Protein AF-A0A376L970-F1 (afdb_monomer)

Nearest PDB structures (foldseek):
  7z7s-assembly1_G  TM=7.670E-01  e=2.283E-12  Escherichia coli str. K-12 substr. MC4100
  7p61-assembly1_G  TM=7.672E-01  e=7.240E-12  Escherichia coli BL21(DE3)
  2jiq-assembly1_A  TM=6.306E-01  e=3.205E+00  Desulfovibrio desulfuricans
  7bkb-assembly1_D  TM=4.342E-01  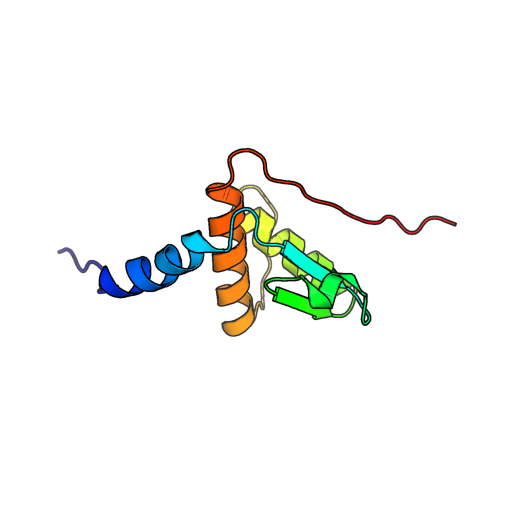e=2.282E+00  Methanospirillum hungatei JF-1
  5tsh-assembly1_B  TM=2.791E-01  e=3.430E+00  Geobacter metallireducens GS-15

Sequence (102 aa):
MAAAQKVADWQIAAILNIGQRAKHPLFVTNVDDTRLDDIAAWTYRAPVEDQARLGFAIAHALDNSAPAVDGIEPELQSKIDVIVQALAGAKKPLIISRDERW

Structure (mmCIF, N/CA/C/O backbone):
data_AF-A0A376L970-F1
#
_entry.id   AF-A0A376L970-F1
#
loop_
_atom_site.group_PDB
_atom_site.id
_atom_site.type_symbol
_atom_site.label_atom_id
_atom_site.label_alt_id
_atom_site.label_comp_id
_atom_site.label_asym_id
_atom_site.label_entity_id
_atom_site.label_seq_id
_atom_site.pdbx_PDB_ins_code
_atom_site.Cartn_x
_atom_site.Cartn_y
_atom_site.Cartn_z
_atom_site.occupancy
_atom_site.B_iso_or_equiv
_atom_site.auth_seq_id
_atom_site.auth_comp_id
_atom_site.auth_asym_id
_atom_site.auth_atom_id
_atom_site.pdbx_PDB_model_num
ATOM 1 N N . MET A 1 1 ? -28.388 20.374 -7.923 1.00 34.94 1 MET A N 1
ATOM 2 C CA . MET A 1 1 ? -28.556 19.102 -8.654 1.00 34.94 1 MET A CA 1
ATOM 3 C C . MET A 1 1 ? -27.499 18.149 -8.135 1.00 34.94 1 MET A C 1
ATOM 5 O O . MET A 1 1 ? -26.323 18.438 -8.292 1.00 34.94 1 MET A O 1
ATOM 9 N N . ALA A 1 2 ? -27.921 17.126 -7.395 1.00 36.53 2 ALA A N 1
ATOM 10 C CA . ALA A 1 2 ? -27.050 16.168 -6.723 1.00 36.53 2 ALA A CA 1
ATOM 11 C C . ALA A 1 2 ? -27.049 14.854 -7.512 1.00 36.53 2 ALA A C 1
ATOM 13 O O . ALA A 1 2 ? -28.115 14.307 -7.782 1.00 36.53 2 ALA A O 1
ATOM 14 N N . ALA A 1 3 ? -25.868 14.357 -7.866 1.00 40.19 3 ALA A N 1
ATOM 15 C CA . ALA A 1 3 ? -25.677 13.014 -8.400 1.00 40.19 3 ALA A CA 1
ATOM 16 C C . ALA A 1 3 ? -24.629 12.315 -7.525 1.00 40.19 3 ALA A C 1
ATOM 18 O O . ALA A 1 3 ? -23.438 12.353 -7.811 1.00 40.19 3 ALA A O 1
ATOM 19 N N . ALA A 1 4 ? -25.087 11.750 -6.405 1.00 44.94 4 ALA A N 1
ATOM 20 C CA . ALA A 1 4 ? -24.264 10.940 -5.518 1.00 44.94 4 ALA A CA 1
ATOM 21 C C . ALA A 1 4 ? -24.094 9.540 -6.123 1.00 44.94 4 ALA A C 1
ATOM 23 O O . ALA A 1 4 ? -25.070 8.864 -6.463 1.00 44.94 4 ALA A O 1
ATOM 24 N N . GLN A 1 5 ? -22.831 9.161 -6.298 1.00 45.09 5 GLN A N 1
ATOM 25 C CA . GLN A 1 5 ? -22.362 7.897 -6.847 1.00 45.09 5 GLN A CA 1
ATOM 26 C C . GLN A 1 5 ? -22.958 6.687 -6.125 1.00 45.09 5 GLN A C 1
ATOM 28 O O . GLN A 1 5 ? -22.885 6.546 -4.908 1.00 45.09 5 GLN A O 1
ATOM 33 N N . LYS A 1 6 ? -23.506 5.782 -6.936 1.00 45.31 6 LYS A N 1
ATOM 34 C CA . LYS A 1 6 ? -23.997 4.459 -6.560 1.00 45.31 6 LYS A CA 1
ATOM 35 C C . LYS A 1 6 ? -22.833 3.503 -6.274 1.00 45.31 6 LYS A C 1
ATOM 37 O O . LYS A 1 6 ? -22.515 2.669 -7.117 1.00 45.31 6 L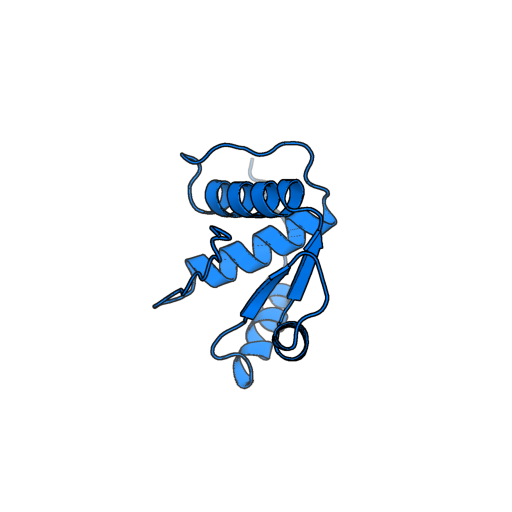YS A O 1
ATOM 42 N N . VAL A 1 7 ? -22.235 3.579 -5.092 1.00 45.09 7 VAL A N 1
ATOM 43 C CA . VAL A 1 7 ? -21.569 2.406 -4.509 1.00 45.09 7 VAL A CA 1
ATOM 44 C C . VAL A 1 7 ? -22.516 1.872 -3.451 1.00 45.09 7 VAL A C 1
ATOM 46 O O . VAL A 1 7 ? -22.865 2.570 -2.507 1.00 45.09 7 VAL A O 1
ATOM 49 N N . ALA A 1 8 ? -23.041 0.676 -3.688 1.00 40.97 8 ALA A N 1
ATOM 50 C CA . ALA A 1 8 ? -24.060 0.098 -2.835 1.00 40.97 8 ALA A CA 1
ATOM 51 C C . ALA A 1 8 ? -23.416 -0.471 -1.561 1.00 40.97 8 ALA A C 1
ATOM 53 O O . ALA A 1 8 ? -22.459 -1.243 -1.637 1.00 40.97 8 ALA A O 1
ATOM 54 N N . ASP A 1 9 ? -23.984 -0.130 -0.402 1.00 47.38 9 ASP A N 1
ATOM 55 C CA . ASP A 1 9 ? -23.478 -0.450 0.945 1.00 47.38 9 ASP A CA 1
ATOM 56 C C . ASP A 1 9 ? -23.181 -1.945 1.189 1.00 47.38 9 ASP A C 1
ATOM 58 O O . ASP A 1 9 ? -22.424 -2.311 2.090 1.00 47.38 9 ASP A O 1
ATOM 62 N N . TRP A 1 10 ? -23.724 -2.840 0.360 1.00 44.88 10 TRP A N 1
ATOM 63 C CA . TRP A 1 10 ? -23.513 -4.282 0.472 1.00 44.88 10 TRP A CA 1
ATOM 64 C C . TRP A 1 10 ? -22.101 -4.744 0.069 1.00 44.88 10 TRP A C 1
ATOM 66 O O . TRP A 1 10 ? -21.662 -5.793 0.542 1.00 44.88 10 TRP A O 1
ATOM 76 N N . GLN A 1 11 ? -21.351 -3.974 -0.732 1.00 47.75 11 GLN A N 1
ATOM 77 C CA . GLN A 1 11 ? -19.945 -4.301 -1.027 1.00 47.75 11 GLN A CA 1
ATOM 78 C C . GLN A 1 11 ? -19.016 -4.016 0.166 1.00 47.75 11 GLN A C 1
ATOM 80 O O . GLN A 1 11 ? -17.984 -4.670 0.313 1.00 47.75 11 GLN A O 1
ATOM 85 N N . ILE A 1 12 ? -19.409 -3.115 1.072 1.00 49.41 12 ILE A N 1
ATOM 86 C CA . ILE A 1 12 ? -18.632 -2.762 2.272 1.00 49.41 12 ILE A CA 1
ATOM 87 C C . ILE A 1 12 ? -18.743 -3.874 3.333 1.00 49.41 12 ILE A C 1
ATOM 89 O O . ILE A 1 12 ? -17.762 -4.229 3.988 1.00 49.41 12 ILE A O 1
ATOM 93 N N . ALA A 1 13 ? -19.914 -4.507 3.454 1.00 44.47 13 ALA A N 1
ATOM 94 C CA . ALA A 1 13 ? -20.147 -5.596 4.405 1.00 44.47 13 ALA A CA 1
ATOM 95 C C . ALA A 1 13 ? -19.359 -6.884 4.076 1.00 44.47 13 ALA A C 1
ATOM 97 O O . ALA A 1 13 ? -18.968 -7.620 4.984 1.00 44.47 13 ALA A O 1
ATOM 98 N N . ALA A 1 14 ? -19.069 -7.148 2.795 1.00 41.72 14 ALA A N 1
ATOM 99 C CA . ALA A 1 14 ? -18.236 -8.283 2.385 1.00 41.72 14 ALA A CA 1
ATOM 100 C C . ALA A 1 14 ? -16.753 -8.089 2.757 1.00 41.72 14 ALA A C 1
ATOM 102 O O . ALA A 1 14 ? -16.085 -9.052 3.131 1.00 41.72 14 ALA A O 1
ATOM 103 N N . ILE A 1 15 ? -16.266 -6.843 2.738 1.00 48.56 15 ILE A N 1
ATOM 104 C CA . ILE A 1 15 ? -14.905 -6.481 3.163 1.00 48.56 15 ILE A CA 1
ATOM 105 C C . ILE A 1 15 ? -14.768 -6.605 4.691 1.00 48.56 15 ILE A C 1
ATOM 107 O O . ILE A 1 15 ? -13.770 -7.123 5.189 1.00 48.56 15 ILE A O 1
ATOM 111 N N . LEU A 1 16 ? -15.804 -6.222 5.446 1.00 43.50 16 LEU A N 1
ATOM 112 C CA . LEU A 1 16 ? -15.827 -6.325 6.912 1.00 43.50 16 LEU A CA 1
ATOM 113 C C . LEU A 1 16 ? -15.929 -7.771 7.435 1.00 43.50 16 LEU A C 1
ATOM 115 O O . LEU A 1 16 ? -15.421 -8.060 8.519 1.00 43.50 16 LEU A O 1
ATOM 119 N N . ASN A 1 17 ? -16.512 -8.704 6.674 1.00 39.38 17 ASN A N 1
ATOM 120 C CA . ASN A 1 17 ? -16.628 -10.117 7.075 1.00 39.38 17 ASN A CA 1
ATOM 121 C C . ASN A 1 17 ? -15.280 -10.868 7.152 1.00 39.38 17 ASN A C 1
ATOM 123 O O . ASN A 1 17 ? -15.198 -11.934 7.762 1.00 39.38 17 ASN A O 1
ATOM 127 N N . ILE A 1 18 ? -14.193 -10.287 6.632 1.00 47.22 18 ILE A N 1
ATOM 128 C CA . ILE A 1 18 ? -12.811 -10.761 6.841 1.00 47.22 18 ILE A CA 1
ATOM 129 C C . ILE A 1 18 ? -12.307 -10.424 8.268 1.00 47.22 18 ILE A C 1
ATOM 131 O O . ILE A 1 18 ? -11.304 -10.965 8.739 1.00 47.22 18 ILE A O 1
ATOM 135 N N . GLY A 1 19 ? -13.034 -9.598 9.028 1.00 46.66 19 GLY A N 1
ATOM 136 C CA . GLY A 1 19 ? -12.696 -9.192 10.398 1.00 46.66 19 GLY A CA 1
ATOM 137 C C . GLY A 1 19 ? -12.643 -10.326 11.434 1.00 46.66 19 GLY A C 1
ATOM 138 O O . GLY A 1 19 ? -12.158 -10.117 12.542 1.00 46.66 19 GLY A O 1
ATOM 139 N N . GLN A 1 20 ? -13.082 -11.542 11.096 1.00 44.81 20 GLN A N 1
ATOM 140 C CA . GLN A 1 20 ? -13.045 -12.693 12.011 1.00 44.81 20 GLN A CA 1
ATOM 141 C C . GLN A 1 20 ? -11.693 -13.446 12.000 1.00 44.81 20 GLN A C 1
ATOM 143 O O . GLN A 1 20 ? -11.416 -14.207 12.926 1.00 44.81 20 GLN A O 1
ATOM 148 N N . ARG A 1 21 ? -10.806 -13.206 11.014 1.00 46.31 21 ARG A N 1
ATOM 149 C CA . ARG A 1 21 ? -9.412 -13.722 10.995 1.00 46.31 21 ARG A CA 1
ATOM 150 C C . ARG A 1 21 ? -8.333 -12.634 10.850 1.00 46.31 21 ARG A C 1
ATOM 152 O O . ARG A 1 21 ? -7.169 -12.909 11.126 1.00 46.31 21 ARG A O 1
ATOM 159 N N . ALA A 1 22 ? -8.701 -11.401 10.496 1.00 50.78 22 ALA A N 1
ATOM 160 C CA . ALA A 1 22 ? -7.785 -10.291 10.228 1.00 50.78 22 ALA A CA 1
ATOM 161 C C . ALA A 1 22 ? -7.666 -9.305 11.402 1.00 50.78 22 ALA A C 1
ATOM 163 O O . ALA A 1 22 ? -8.220 -8.210 11.358 1.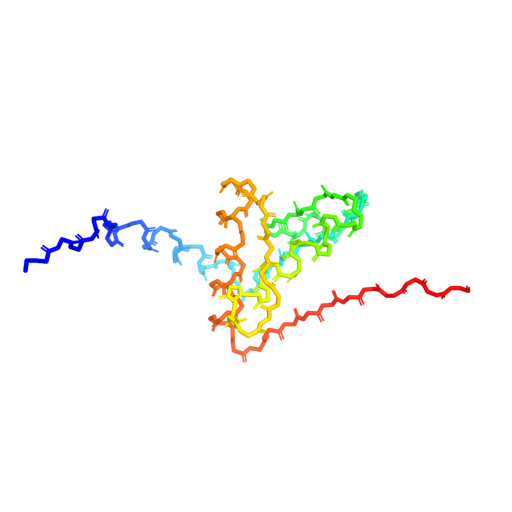00 50.78 22 ALA A O 1
ATOM 164 N N . LYS A 1 23 ? -6.934 -9.649 12.469 1.00 60.28 23 LYS A N 1
ATOM 165 C CA . LYS A 1 23 ? -6.648 -8.637 13.507 1.00 60.28 23 LYS A CA 1
ATOM 166 C C . LYS A 1 23 ? -5.650 -7.578 13.020 1.00 60.28 23 LYS A C 1
ATOM 168 O O . LYS A 1 23 ? -5.768 -6.428 13.429 1.00 60.28 23 LYS A O 1
ATOM 173 N N . HIS A 1 24 ? -4.714 -7.949 12.139 1.00 76.50 24 HIS A N 1
ATOM 174 C CA . HIS A 1 24 ? -3.635 -7.079 11.654 1.00 76.50 24 HIS A CA 1
ATOM 175 C C . HIS A 1 24 ? -3.207 -7.498 10.228 1.00 76.50 24 HIS A C 1
ATOM 177 O O . HIS A 1 24 ? -2.425 -8.441 10.107 1.00 76.50 24 HIS A O 1
ATOM 183 N N . PRO A 1 25 ? -3.737 -6.890 9.147 1.00 88.81 25 PRO A N 1
ATOM 184 C CA . PRO A 1 25 ? -3.284 -7.200 7.790 1.00 88.81 25 PRO A CA 1
ATOM 185 C C . PRO A 1 25 ? -1.819 -6.778 7.593 1.00 88.81 25 PRO A C 1
ATOM 187 O O . PRO A 1 25 ? -1.416 -5.710 8.053 1.00 88.81 25 PRO A O 1
ATOM 190 N N . LEU A 1 26 ? -1.039 -7.616 6.904 1.00 91.69 26 LEU A N 1
ATOM 191 C CA . LEU A 1 26 ? 0.346 -7.338 6.522 1.00 91.69 26 LEU A CA 1
ATOM 192 C C . LEU A 1 26 ? 0.417 -7.040 5.021 1.00 91.69 26 LEU A C 1
ATOM 194 O O . LEU A 1 26 ? -0.040 -7.847 4.217 1.00 91.69 26 LEU A O 1
ATOM 198 N N . PHE A 1 27 ? 1.021 -5.915 4.653 1.00 94.69 27 PHE A N 1
ATOM 199 C CA . PHE A 1 27 ? 1.333 -5.567 3.268 1.00 94.69 27 PHE A CA 1
ATOM 200 C C . PHE A 1 27 ? 2.848 -5.525 3.112 1.00 94.69 27 PHE A C 1
ATOM 202 O O . PHE A 1 27 ? 3.530 -4.932 3.949 1.00 94.69 27 PHE A O 1
ATOM 209 N N . VAL A 1 28 ? 3.369 -6.169 2.073 1.00 95.00 28 VAL A N 1
ATOM 210 C CA . VAL A 1 28 ? 4.813 -6.291 1.844 1.00 95.00 28 VAL A CA 1
ATOM 211 C C . VAL A 1 28 ? 5.164 -5.680 0.497 1.00 95.00 28 VAL A C 1
ATOM 213 O O . VAL A 1 28 ? 4.442 -5.857 -0.479 1.00 95.00 28 VAL A O 1
ATOM 216 N N . THR A 1 29 ? 6.285 -4.969 0.445 1.00 95.62 29 THR A N 1
ATOM 217 C CA . THR A 1 29 ? 6.949 -4.607 -0.806 1.00 95.62 29 THR A CA 1
ATOM 218 C C . THR A 1 29 ? 8.381 -5.125 -0.757 1.00 95.62 29 THR A C 1
ATOM 220 O O . THR A 1 29 ? 9.064 -4.954 0.256 1.00 95.62 29 THR A O 1
ATOM 223 N N . ASN A 1 30 ? 8.812 -5.833 -1.797 1.00 94.12 30 ASN A N 1
ATOM 224 C CA . ASN A 1 30 ? 10.146 -6.427 -1.887 1.00 94.12 30 ASN A CA 1
ATOM 225 C C . ASN A 1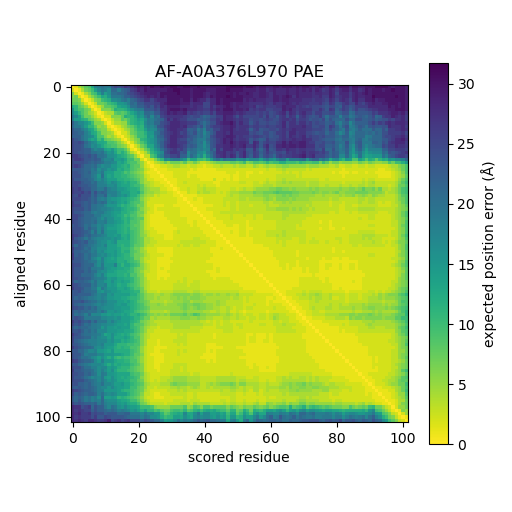 30 ? 10.592 -6.566 -3.350 1.00 94.12 30 ASN A C 1
ATOM 227 O O . ASN A 1 30 ? 9.790 -6.469 -4.273 1.00 94.12 30 ASN A O 1
ATOM 231 N N . VAL A 1 31 ? 11.899 -6.743 -3.567 1.00 93.12 31 VAL A N 1
ATOM 232 C CA . VAL A 1 31 ? 12.448 -7.039 -4.906 1.00 93.12 31 VAL A CA 1
ATOM 233 C C . VAL A 1 31 ? 12.358 -8.529 -5.255 1.00 93.12 31 VAL A C 1
ATOM 235 O O . VAL A 1 31 ? 12.193 -8.860 -6.422 1.00 93.12 31 VAL A O 1
ATOM 238 N N . ASP A 1 32 ? 12.398 -9.409 -4.251 1.00 91.94 32 ASP A N 1
ATOM 239 C CA . ASP A 1 32 ? 12.484 -10.869 -4.389 1.00 91.94 32 ASP A CA 1
ATOM 240 C C . ASP A 1 32 ? 11.562 -11.596 -3.404 1.00 91.94 32 ASP A C 1
ATOM 242 O O . ASP A 1 32 ? 11.004 -10.978 -2.497 1.00 91.94 32 ASP A O 1
ATOM 246 N N . ASP A 1 33 ? 11.425 -12.917 -3.570 1.00 90.38 33 ASP A N 1
ATOM 247 C CA . ASP A 1 33 ? 10.654 -13.778 -2.668 1.00 90.38 33 ASP A CA 1
ATOM 248 C C . ASP A 1 33 ? 11.238 -13.788 -1.263 1.00 90.38 33 ASP A C 1
ATOM 250 O O . ASP A 1 33 ? 12.433 -13.997 -1.037 1.00 90.38 33 ASP A O 1
ATOM 254 N N . THR A 1 34 ? 10.352 -13.621 -0.289 1.00 91.12 34 THR A N 1
ATOM 255 C CA . THR A 1 34 ? 10.684 -13.671 1.124 1.00 91.12 34 THR A CA 1
ATOM 256 C C . THR A 1 34 ? 9.688 -14.536 1.877 1.00 91.12 34 THR A C 1
ATOM 258 O O . THR A 1 34 ? 8.520 -14.648 1.524 1.00 91.12 34 THR A O 1
ATOM 261 N N . ARG A 1 35 ? 10.114 -15.074 3.021 1.00 92.56 35 ARG A N 1
ATOM 262 C CA . ARG A 1 35 ? 9.215 -15.807 3.930 1.00 92.56 35 ARG A CA 1
ATOM 263 C C . ARG A 1 35 ? 8.067 -14.955 4.492 1.00 92.56 35 ARG A C 1
ATOM 265 O O . ARG A 1 35 ? 7.152 -15.505 5.091 1.00 92.56 35 ARG A O 1
ATOM 272 N N . LEU A 1 36 ? 8.139 -13.626 4.372 1.00 90.19 36 LEU A N 1
ATOM 273 C CA . LEU A 1 36 ? 7.048 -12.739 4.781 1.00 90.19 36 LEU A CA 1
ATOM 274 C C . LEU A 1 36 ? 5.883 -12.767 3.787 1.00 90.19 36 LEU A C 1
ATOM 276 O O . LEU A 1 36 ? 4.761 -12.472 4.191 1.00 90.19 36 LEU A O 1
ATOM 280 N N . ASP A 1 37 ? 6.127 -13.164 2.537 1.00 90.12 37 ASP A N 1
ATOM 281 C CA . ASP A 1 37 ? 5.088 -13.242 1.509 1.00 90.12 37 ASP A CA 1
ATOM 282 C C . ASP A 1 37 ? 4.034 -14.304 1.856 1.00 90.12 37 ASP A C 1
ATOM 284 O O . ASP A 1 37 ? 2.846 -14.084 1.637 1.00 90.12 37 ASP A O 1
ATOM 288 N N . ASP A 1 38 ? 4.436 -15.390 2.529 1.00 90.31 38 ASP A N 1
ATOM 289 C CA . ASP A 1 38 ? 3.546 -16.473 2.980 1.00 90.31 38 ASP A CA 1
ATOM 290 C C . ASP A 1 38 ? 2.443 -16.007 3.947 1.00 90.31 38 ASP A C 1
ATOM 292 O O . ASP A 1 38 ? 1.413 -16.668 4.101 1.00 90.31 38 ASP A O 1
ATOM 296 N N . ILE A 1 39 ? 2.671 -14.891 4.644 1.00 89.00 39 ILE A N 1
ATOM 297 C CA . ILE A 1 39 ? 1.753 -14.343 5.651 1.00 89.00 39 ILE A CA 1
ATOM 298 C C . ILE A 1 39 ? 1.202 -12.965 5.261 1.00 89.00 39 ILE A C 1
ATOM 300 O O . ILE A 1 39 ? 0.437 -12.371 6.027 1.00 89.00 39 ILE A O 1
ATOM 304 N N . ALA A 1 40 ? 1.589 -12.440 4.097 1.00 91.00 40 ALA A N 1
ATOM 305 C CA . ALA A 1 40 ? 1.133 -11.151 3.610 1.00 91.00 40 ALA A CA 1
ATOM 306 C C . ALA A 1 40 ? -0.310 -11.248 3.094 1.00 91.00 40 ALA A C 1
ATOM 308 O O . ALA A 1 40 ? -0.688 -12.172 2.379 1.00 91.00 40 ALA A O 1
ATOM 309 N N . ALA A 1 41 ? -1.130 -10.249 3.420 1.00 92.00 41 ALA A N 1
ATOM 310 C CA . ALA A 1 41 ? -2.424 -10.053 2.774 1.00 92.00 41 ALA A CA 1
ATOM 311 C C . ALA A 1 41 ? -2.249 -9.654 1.299 1.00 92.00 41 ALA A C 1
ATOM 313 O O . ALA A 1 41 ? -3.100 -9.958 0.463 1.00 92.00 41 ALA A O 1
ATOM 314 N N . TRP A 1 42 ? -1.151 -8.960 0.990 1.00 94.19 42 TRP A N 1
ATOM 315 C CA . TRP A 1 42 ? -0.720 -8.660 -0.366 1.00 94.19 42 TRP A CA 1
ATOM 316 C C . TRP A 1 42 ? 0.773 -8.318 -0.389 1.00 94.19 42 TRP A C 1
ATOM 318 O O . TRP A 1 42 ? 1.256 -7.590 0.484 1.00 94.19 42 TRP A O 1
ATOM 328 N N . THR A 1 43 ? 1.466 -8.810 -1.415 1.00 95.38 43 THR A N 1
ATOM 329 C CA . THR A 1 43 ? 2.858 -8.470 -1.717 1.00 95.38 43 THR A CA 1
ATOM 330 C C . THR A 1 43 ? 2.918 -7.727 -3.046 1.00 95.38 43 THR A C 1
ATOM 332 O O . THR A 1 43 ? 2.361 -8.187 -4.046 1.00 95.38 43 THR A O 1
ATOM 335 N N . TYR A 1 44 ? 3.624 -6.599 -3.061 1.00 95.88 44 TYR A N 1
ATOM 336 C CA . TYR A 1 44 ? 4.022 -5.890 -4.267 1.00 95.88 44 TYR A CA 1
ATOM 337 C C . TYR A 1 44 ? 5.489 -6.166 -4.570 1.00 95.88 44 TYR A C 1
ATOM 339 O O . TYR A 1 44 ? 6.373 -5.765 -3.813 1.00 95.88 44 TYR A O 1
ATOM 347 N N . ARG A 1 45 ? 5.748 -6.845 -5.686 1.00 95.06 45 ARG A N 1
ATOM 348 C CA . ARG A 1 45 ? 7.109 -7.086 -6.148 1.00 95.06 45 ARG A CA 1
ATOM 349 C C . ARG A 1 45 ? 7.451 -6.160 -7.291 1.00 95.06 45 ARG A C 1
ATOM 351 O O . ARG A 1 45 ? 6.812 -6.227 -8.338 1.00 95.06 45 ARG A O 1
ATOM 358 N N . ALA A 1 46 ? 8.458 -5.322 -7.088 1.00 94.75 46 ALA A N 1
ATOM 359 C CA . ALA A 1 46 ? 8.859 -4.343 -8.083 1.00 94.75 46 ALA A CA 1
ATOM 360 C C . ALA A 1 46 ? 10.307 -3.874 -7.874 1.00 94.75 46 ALA A C 1
ATOM 362 O O . ALA A 1 46 ? 10.853 -4.037 -6.777 1.00 94.75 46 ALA A O 1
ATOM 363 N N . PRO A 1 47 ? 10.936 -3.254 -8.886 1.00 94.38 47 PRO A N 1
ATOM 364 C CA . PRO A 1 47 ? 12.182 -2.515 -8.709 1.00 94.38 47 PRO A CA 1
ATOM 365 C C . PRO A 1 47 ? 12.065 -1.456 -7.607 1.00 94.38 47 PRO A C 1
ATOM 367 O O . PRO A 1 47 ? 10.987 -0.919 -7.356 1.00 94.38 47 PRO A O 1
ATOM 370 N N . VAL A 1 48 ? 13.183 -1.118 -6.962 1.00 92.69 48 VAL A N 1
ATOM 371 C CA . VAL A 1 48 ? 13.214 -0.182 -5.820 1.00 92.69 48 VAL A CA 1
ATOM 372 C C . VAL A 1 48 ? 12.565 1.171 -6.147 1.00 92.69 48 VAL A C 1
ATOM 374 O O . VAL A 1 48 ? 11.884 1.741 -5.297 1.00 92.69 48 VAL A O 1
ATOM 377 N N . GLU A 1 49 ? 12.719 1.664 -7.379 1.00 93.94 49 GLU A N 1
ATOM 378 C CA . GLU A 1 49 ? 12.079 2.906 -7.834 1.00 93.94 49 GLU A CA 1
ATOM 379 C C . GLU A 1 49 ? 10.547 2.839 -7.775 1.00 93.94 49 GLU A C 1
ATOM 381 O O . GLU A 1 49 ? 9.903 3.759 -7.271 1.00 93.94 49 GLU A O 1
ATOM 386 N N . ASP A 1 50 ? 9.958 1.722 -8.189 1.00 95.31 50 ASP A N 1
ATOM 387 C CA . ASP A 1 50 ? 8.513 1.525 -8.175 1.00 95.31 50 ASP A CA 1
ATOM 388 C C . ASP A 1 50 ? 7.992 1.285 -6.759 1.00 95.31 50 ASP A C 1
ATOM 390 O O . ASP A 1 50 ? 6.889 1.713 -6.422 1.00 95.31 50 ASP A O 1
ATOM 394 N N . GLN A 1 51 ? 8.796 0.665 -5.893 1.00 95.12 51 GLN A N 1
ATOM 395 C CA . GLN A 1 51 ? 8.469 0.560 -4.470 1.00 95.12 51 GLN A CA 1
ATOM 396 C C . GLN A 1 51 ? 8.450 1.940 -3.800 1.00 95.12 51 GLN A C 1
ATOM 398 O O . GLN A 1 51 ? 7.554 2.235 -3.008 1.00 95.12 51 GLN A O 1
ATOM 403 N N . ALA A 1 52 ? 9.399 2.816 -4.146 1.00 94.00 52 ALA A N 1
ATOM 404 C CA . ALA A 1 52 ? 9.406 4.194 -3.667 1.00 94.00 52 ALA A CA 1
ATOM 405 C C . ALA A 1 52 ? 8.183 4.968 -4.183 1.00 94.00 52 ALA A C 1
ATOM 407 O O . ALA A 1 52 ? 7.517 5.649 -3.402 1.00 94.00 52 ALA A O 1
ATOM 408 N N . ARG A 1 53 ? 7.834 4.811 -5.468 1.00 96.31 53 ARG A N 1
ATOM 409 C CA . ARG A 1 53 ? 6.614 5.393 -6.055 1.00 96.31 53 ARG A CA 1
ATOM 410 C C . ARG A 1 53 ? 5.349 4.910 -5.348 1.00 96.31 53 ARG A C 1
ATOM 412 O O . ARG A 1 53 ? 4.500 5.737 -5.030 1.00 96.31 53 ARG A O 1
ATOM 419 N N . LEU A 1 54 ? 5.243 3.616 -5.036 1.00 96.44 54 LEU A N 1
ATOM 420 C CA . LEU A 1 54 ? 4.144 3.071 -4.233 1.00 96.44 54 LEU A CA 1
ATOM 421 C C . LEU A 1 54 ? 4.078 3.746 -2.854 1.00 96.44 54 LEU A C 1
ATOM 423 O O . LEU A 1 54 ? 3.007 4.176 -2.428 1.00 96.44 54 LEU A O 1
ATOM 427 N N . GLY A 1 55 ? 5.219 3.876 -2.171 1.00 95.50 55 GLY A N 1
ATOM 428 C CA . GLY A 1 55 ? 5.305 4.539 -0.870 1.00 95.50 55 GLY A CA 1
ATOM 429 C C . GLY A 1 55 ? 4.836 5.998 -0.909 1.00 95.50 55 GLY A C 1
ATOM 430 O O . GLY A 1 55 ? 4.037 6.404 -0.065 1.00 95.50 55 GLY A O 1
ATOM 431 N N . PHE A 1 56 ? 5.269 6.769 -1.911 1.00 96.56 56 PHE A N 1
ATOM 432 C CA . PHE A 1 56 ? 4.818 8.150 -2.107 1.00 96.56 56 PHE A CA 1
ATOM 433 C C . PHE A 1 56 ? 3.331 8.237 -2.455 1.00 96.56 56 PHE A C 1
ATOM 435 O O . PHE A 1 56 ? 2.641 9.091 -1.908 1.00 96.56 56 PHE A O 1
ATOM 442 N N . ALA A 1 57 ? 2.813 7.337 -3.293 1.00 97.62 57 ALA A N 1
ATOM 443 C CA . ALA A 1 57 ? 1.394 7.312 -3.634 1.00 97.62 57 ALA A CA 1
ATOM 444 C C . ALA A 1 57 ? 0.513 7.025 -2.404 1.00 97.62 57 ALA A C 1
ATOM 446 O O . ALA A 1 57 ? -0.494 7.700 -2.195 1.00 97.62 57 ALA A O 1
ATOM 447 N N . ILE A 1 58 ? 0.922 6.085 -1.541 1.00 96.88 58 ILE A N 1
ATOM 448 C CA . ILE A 1 58 ? 0.246 5.817 -0.261 1.00 96.88 58 ILE A CA 1
ATOM 449 C C . ILE A 1 58 ? 0.321 7.043 0.657 1.00 96.88 58 ILE A C 1
ATOM 451 O O . ILE A 1 58 ? -0.685 7.419 1.257 1.00 96.88 58 ILE A O 1
ATOM 455 N N . ALA A 1 59 ? 1.495 7.673 0.769 1.00 96.81 59 ALA A N 1
ATOM 456 C CA . ALA A 1 59 ? 1.677 8.860 1.600 1.00 96.81 59 ALA A CA 1
ATOM 457 C C . ALA A 1 59 ? 0.802 10.029 1.124 1.00 96.81 59 ALA A C 1
ATOM 459 O O . ALA A 1 59 ? 0.123 10.634 1.945 1.00 96.81 59 ALA A O 1
ATOM 460 N N . HIS A 1 60 ? 0.760 10.292 -0.184 1.00 97.25 60 HIS A N 1
ATOM 461 C CA . HIS A 1 60 ? -0.081 11.327 -0.786 1.00 97.25 60 HIS A CA 1
ATOM 462 C C . HIS A 1 60 ? -1.572 11.068 -0.561 1.00 97.25 60 HIS A C 1
ATOM 464 O O . HIS A 1 60 ? -2.314 11.983 -0.226 1.00 97.25 60 HIS A O 1
ATOM 470 N N . ALA A 1 61 ? -2.014 9.815 -0.682 1.00 94.94 61 ALA A N 1
ATOM 471 C CA . ALA A 1 61 ? -3.408 9.451 -0.439 1.00 94.94 61 ALA A CA 1
ATOM 472 C C . ALA A 1 61 ? -3.814 9.530 1.049 1.00 94.94 61 ALA A C 1
ATOM 474 O O . ALA A 1 61 ? -4.995 9.697 1.352 1.00 94.94 61 ALA A O 1
ATOM 475 N N . LEU A 1 62 ? -2.858 9.416 1.980 1.00 94.69 62 LEU A N 1
ATOM 476 C CA . LEU A 1 62 ? -3.078 9.655 3.413 1.00 94.69 62 LEU A CA 1
ATOM 477 C C . LEU A 1 62 ? -3.042 11.146 3.766 1.00 94.69 62 LEU A C 1
ATOM 479 O O . LEU A 1 62 ? -3.816 11.599 4.609 1.00 94.69 62 LEU A O 1
ATOM 483 N N . ASP A 1 63 ? -2.134 11.892 3.146 1.00 95.69 63 ASP A N 1
ATOM 484 C CA . ASP A 1 63 ? -1.947 13.323 3.333 1.00 95.69 63 ASP A CA 1
ATOM 485 C C . ASP A 1 63 ? -1.545 13.980 2.007 1.00 95.69 63 ASP A C 1
ATOM 487 O O . ASP A 1 63 ? -0.422 13.826 1.522 1.00 95.69 63 ASP A O 1
ATOM 491 N N . ASN A 1 64 ? -2.453 14.794 1.466 1.00 93.75 64 ASN A N 1
ATOM 492 C CA . ASN A 1 64 ? -2.266 15.508 0.202 1.00 93.75 64 ASN A CA 1
ATOM 493 C C . ASN A 1 64 ? -1.094 16.511 0.229 1.00 93.75 64 ASN A C 1
ATOM 495 O O . ASN A 1 64 ? -0.760 17.073 -0.814 1.00 93.75 64 ASN A O 1
ATOM 499 N N . SER A 1 65 ? -0.487 16.775 1.394 1.00 95.25 65 SER A N 1
ATOM 500 C CA . SER A 1 65 ? 0.743 17.565 1.498 1.00 95.25 65 SER A CA 1
ATOM 501 C C . SER A 1 65 ? 1.985 16.820 0.983 1.00 95.25 65 SER A C 1
ATOM 503 O O . SER A 1 65 ? 2.968 17.459 0.599 1.00 95.25 65 SER A O 1
ATOM 505 N N . ALA A 1 66 ? 1.947 15.483 0.942 1.00 93.56 66 ALA A N 1
ATOM 506 C CA . ALA A 1 66 ? 3.030 14.671 0.403 1.00 93.56 66 ALA A CA 1
ATOM 507 C C . ALA A 1 66 ? 3.085 14.751 -1.140 1.00 93.56 66 ALA A C 1
ATOM 509 O O . ALA A 1 66 ? 2.079 15.068 -1.778 1.00 93.56 66 ALA A O 1
ATOM 510 N N . PRO A 1 67 ? 4.239 14.464 -1.772 1.00 92.81 67 PRO A N 1
ATOM 511 C CA . PRO A 1 67 ? 4.384 14.545 -3.226 1.00 92.81 67 PRO A CA 1
ATOM 512 C C . PRO A 1 67 ? 3.419 13.618 -3.977 1.00 92.81 67 PRO A C 1
ATOM 514 O O . PRO A 1 67 ? 3.351 12.426 -3.681 1.00 92.81 67 PRO A O 1
ATOM 517 N N . ALA A 1 68 ? 2.717 14.160 -4.976 1.00 92.81 68 ALA A N 1
ATOM 518 C CA . ALA A 1 68 ? 1.884 13.367 -5.875 1.00 92.81 68 ALA A CA 1
ATOM 519 C C . ALA A 1 68 ? 2.747 12.479 -6.786 1.00 92.81 68 ALA A C 1
ATOM 521 O O . ALA A 1 68 ? 3.862 12.848 -7.164 1.00 92.81 68 ALA A O 1
ATOM 522 N N . VAL A 1 69 ? 2.210 11.316 -7.153 1.00 94.44 69 VAL A N 1
ATOM 523 C CA . VAL A 1 69 ? 2.851 10.371 -8.071 1.00 94.44 69 VAL A CA 1
ATOM 524 C C . VAL A 1 69 ? 1.938 10.153 -9.265 1.00 94.44 69 VAL A C 1
ATOM 526 O O . VAL A 1 69 ? 0.814 9.681 -9.114 1.00 94.44 69 VAL A O 1
ATOM 529 N N . ASP A 1 70 ? 2.443 10.461 -10.454 1.00 92.69 70 ASP A N 1
ATOM 530 C CA . ASP A 1 70 ? 1.727 10.235 -11.705 1.00 92.69 70 ASP A CA 1
ATOM 531 C C . ASP A 1 70 ? 1.960 8.817 -12.250 1.00 92.69 70 ASP A C 1
ATOM 533 O O . ASP A 1 70 ? 2.918 8.124 -11.884 1.00 92.69 70 ASP A O 1
ATOM 537 N N . GLY A 1 71 ? 1.096 8.396 -13.178 1.00 92.94 71 GLY A N 1
ATOM 538 C CA . GLY A 1 71 ? 1.276 7.158 -13.944 1.00 92.94 71 GLY A CA 1
ATOM 539 C C . GLY A 1 71 ? 1.154 5.882 -13.109 1.00 92.94 71 GLY A C 1
ATOM 540 O O . GLY A 1 71 ? 1.889 4.928 -13.355 1.00 92.94 71 GLY A O 1
ATOM 541 N N . ILE A 1 72 ? 0.282 5.885 -12.098 1.00 93.75 72 ILE A N 1
ATOM 542 C CA 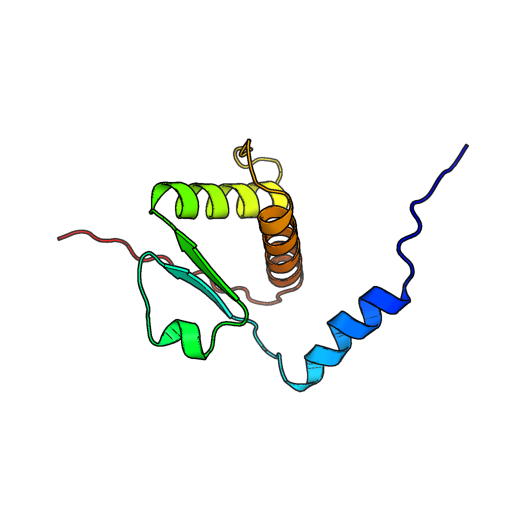. ILE A 1 72 ? -0.100 4.684 -11.350 1.00 93.75 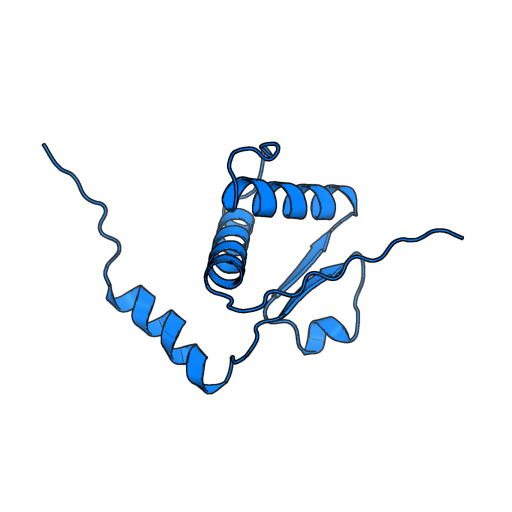72 ILE A CA 1
ATOM 543 C C . ILE A 1 72 ? -1.214 3.961 -12.112 1.00 93.75 72 ILE A C 1
ATOM 545 O O . ILE A 1 72 ? -2.252 4.548 -12.420 1.00 93.75 72 ILE A O 1
ATOM 549 N N . GLU A 1 73 ? -1.000 2.678 -12.400 1.00 94.19 73 GLU A N 1
ATOM 550 C CA . GLU A 1 73 ? -1.992 1.835 -13.067 1.00 94.19 73 GLU A CA 1
ATOM 551 C C . GLU A 1 73 ? -3.257 1.658 -12.201 1.00 94.19 73 GLU A C 1
ATOM 553 O O . GLU A 1 73 ? -3.149 1.524 -10.976 1.00 94.19 73 GLU A O 1
ATOM 558 N N . PRO A 1 74 ? -4.465 1.574 -12.793 1.00 90.81 74 PRO A N 1
ATOM 559 C CA . PRO A 1 74 ? -5.722 1.486 -12.038 1.00 90.81 74 PRO A CA 1
ATOM 560 C C . PRO A 1 74 ? -5.802 0.292 -11.073 1.00 90.81 74 PRO A C 1
ATOM 562 O O . PRO A 1 74 ? -6.406 0.373 -9.997 1.00 90.81 74 PRO A O 1
ATOM 565 N N . GLU A 1 75 ? -5.180 -0.829 -11.442 1.00 89.81 75 GLU A N 1
ATOM 566 C CA . GLU A 1 75 ? -5.116 -2.020 -10.593 1.00 89.81 75 GLU A CA 1
ATOM 567 C C . GLU A 1 75 ? -4.264 -1.777 -9.341 1.00 89.81 75 GLU A C 1
ATOM 569 O O . GLU A 1 75 ? -4.655 -2.166 -8.237 1.00 89.81 75 GLU A O 1
ATOM 574 N N . LEU A 1 76 ? -3.133 -1.082 -9.497 1.00 94.38 76 LEU A N 1
ATOM 575 C CA . LEU A 1 76 ? -2.264 -0.701 -8.387 1.00 94.38 76 LEU A CA 1
ATOM 576 C C . LEU A 1 76 ? -2.932 0.365 -7.511 1.00 94.38 76 LEU A C 1
ATOM 578 O O . LEU A 1 76 ? -2.868 0.268 -6.28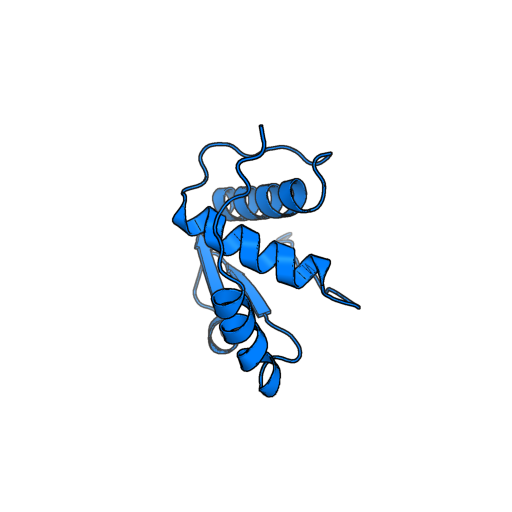6 1.00 94.38 76 LEU A O 1
ATOM 582 N N . GLN A 1 77 ? -3.657 1.313 -8.115 1.00 95.00 77 GLN A N 1
ATOM 583 C CA . GLN A 1 77 ? -4.449 2.303 -7.380 1.00 95.00 77 GLN A CA 1
ATOM 584 C C . GLN A 1 77 ? -5.469 1.632 -6.453 1.00 95.00 77 GLN A C 1
ATOM 586 O O . GLN A 1 77 ? -5.563 1.973 -5.277 1.00 95.00 77 GLN A O 1
ATOM 591 N N . SER A 1 78 ? -6.159 0.598 -6.938 1.00 91.06 78 SER A N 1
ATOM 592 C CA . SER A 1 78 ? -7.114 -0.159 -6.118 1.00 91.06 78 SER A CA 1
ATOM 593 C C . SER A 1 78 ? -6.446 -0.822 -4.901 1.00 91.06 78 SER A C 1
ATOM 595 O O . SER A 1 78 ? -7.070 -0.972 -3.851 1.00 91.06 78 SER A O 1
ATOM 597 N N . LYS A 1 79 ? -5.171 -1.224 -5.009 1.00 94.25 79 LYS A N 1
ATOM 598 C CA . LYS A 1 79 ? -4.391 -1.759 -3.878 1.00 94.25 79 LYS A CA 1
ATOM 599 C C . LYS A 1 79 ? -3.945 -0.663 -2.915 1.00 94.25 79 LYS A C 1
ATOM 601 O O . LYS A 1 79 ? -4.021 -0.874 -1.705 1.00 94.25 79 LYS A O 1
ATOM 606 N N . ILE A 1 80 ? -3.540 0.495 -3.434 1.00 95.44 80 ILE A N 1
ATOM 607 C CA . ILE A 1 80 ? -3.210 1.679 -2.632 1.00 95.44 80 ILE A CA 1
ATOM 608 C C . ILE A 1 80 ? -4.407 2.073 -1.768 1.00 95.44 80 ILE A C 1
ATOM 610 O O . ILE A 1 80 ? -4.250 2.212 -0.559 1.00 95.44 80 ILE A O 1
ATOM 614 N N . ASP A 1 81 ? -5.608 2.142 -2.344 1.00 92.69 81 ASP A N 1
ATOM 615 C CA . ASP A 1 81 ? -6.823 2.507 -1.609 1.00 92.69 81 ASP A CA 1
ATOM 616 C C . ASP A 1 81 ? -7.090 1.544 -0.439 1.00 92.69 81 ASP A C 1
ATOM 618 O O . ASP A 1 81 ? -7.397 1.975 0.673 1.00 92.69 81 ASP A O 1
ATOM 622 N N . VAL A 1 82 ? -6.901 0.235 -0.646 1.00 92.19 82 VAL A N 1
ATOM 623 C CA . VAL A 1 82 ? -7.032 -0.775 0.420 1.00 92.19 82 VAL A CA 1
ATOM 624 C C . VAL A 1 82 ? -6.000 -0.559 1.534 1.00 92.19 82 VAL A C 1
ATOM 626 O O . VAL A 1 82 ? -6.353 -0.635 2.713 1.00 92.19 82 VAL A O 1
ATOM 629 N N . ILE A 1 83 ? -4.742 -0.273 1.187 1.00 93.75 83 ILE A N 1
ATOM 630 C CA . ILE A 1 83 ? -3.677 -0.007 2.167 1.00 93.75 83 ILE A CA 1
ATOM 631 C C . ILE A 1 83 ? -3.978 1.270 2.954 1.00 93.75 83 ILE A C 1
ATOM 633 O O . ILE A 1 83 ? -3.867 1.273 4.179 1.00 93.75 83 ILE A O 1
ATOM 637 N N . VAL A 1 84 ? -4.405 2.334 2.275 1.00 94.50 84 VAL A N 1
ATOM 638 C CA . VAL A 1 84 ? -4.763 3.617 2.893 1.00 94.50 84 VAL A CA 1
ATOM 639 C C . VAL A 1 84 ? -5.912 3.433 3.878 1.00 94.50 84 VAL A C 1
ATOM 641 O O . VAL A 1 84 ? -5.806 3.884 5.016 1.00 94.50 84 VAL A O 1
ATOM 644 N N . GLN A 1 85 ? -6.969 2.708 3.501 1.00 90.31 85 GLN A N 1
ATOM 645 C CA . GLN A 1 85 ? -8.077 2.396 4.412 1.00 90.31 85 GLN A CA 1
ATOM 646 C C . GLN A 1 85 ? -7.608 1.590 5.632 1.00 90.31 85 GLN A C 1
ATOM 648 O O . GLN A 1 85 ? -8.009 1.880 6.761 1.00 90.31 85 GLN A O 1
ATOM 653 N N . ALA A 1 86 ? -6.722 0.610 5.432 1.00 89.50 86 ALA A N 1
ATOM 654 C CA . ALA A 1 86 ? -6.166 -0.179 6.527 1.00 89.50 86 ALA A CA 1
ATOM 655 C C . ALA A 1 86 ? -5.302 0.666 7.480 1.00 89.50 86 ALA A C 1
ATOM 657 O O . ALA A 1 86 ? -5.418 0.516 8.697 1.00 89.50 86 ALA A O 1
ATOM 658 N N . LEU A 1 87 ? -4.464 1.564 6.951 1.00 91.94 87 LEU A N 1
ATOM 659 C CA . LEU A 1 87 ? -3.603 2.448 7.740 1.00 91.94 87 LEU A CA 1
ATOM 660 C C . LEU A 1 87 ? -4.405 3.531 8.471 1.00 91.94 87 LEU A C 1
ATOM 662 O O . LEU A 1 87 ? -4.205 3.721 9.669 1.00 91.94 87 LEU A O 1
ATOM 666 N N . ALA A 1 88 ? -5.344 4.191 7.790 1.00 90.69 88 ALA A N 1
ATOM 667 C CA . ALA A 1 88 ? -6.190 5.236 8.369 1.00 90.69 88 ALA A CA 1
ATOM 668 C C . ALA A 1 88 ? -7.136 4.690 9.454 1.00 90.69 88 ALA A C 1
ATOM 670 O O . ALA A 1 88 ? -7.419 5.372 10.438 1.00 90.69 88 ALA A O 1
ATOM 671 N N . GLY A 1 89 ? -7.605 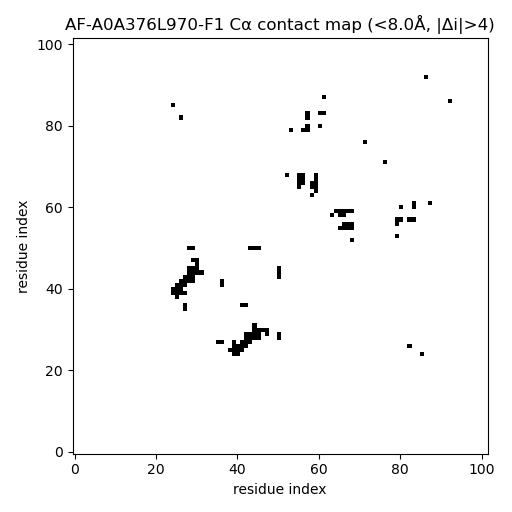3.446 9.302 1.00 87.00 89 GLY A N 1
ATOM 672 C CA . GLY A 1 89 ? -8.434 2.760 10.295 1.00 87.00 89 GLY A CA 1
ATOM 673 C C . GLY A 1 89 ? -7.654 2.116 11.451 1.00 87.00 89 GLY A C 1
ATOM 674 O O . GLY A 1 89 ? -8.260 1.673 12.433 1.00 87.00 89 GLY A O 1
ATOM 675 N N . ALA A 1 90 ? -6.322 2.028 11.368 1.00 87.56 90 ALA A N 1
ATOM 676 C CA . ALA A 1 90 ? -5.510 1.351 12.373 1.00 87.56 90 ALA A CA 1
ATOM 677 C C . ALA A 1 90 ? -5.317 2.206 13.635 1.00 87.56 90 ALA A C 1
ATOM 679 O O . ALA A 1 90 ? -4.870 3.346 13.587 1.00 87.56 90 ALA A O 1
ATOM 680 N N . LYS A 1 91 ? -5.539 1.612 14.817 1.00 89.44 91 LYS A N 1
ATOM 681 C CA . LYS A 1 91 ? -5.248 2.282 16.103 1.00 89.44 91 LYS A CA 1
ATOM 682 C C . LYS A 1 91 ? -3.751 2.486 16.359 1.00 89.44 91 LYS A C 1
ATOM 684 O O . LYS A 1 91 ? -3.374 3.402 17.081 1.00 89.44 91 LYS A O 1
ATOM 689 N N . LYS A 1 92 ? -2.920 1.564 15.867 1.00 89.00 92 LYS A N 1
ATOM 690 C CA . LYS A 1 92 ? -1.461 1.533 16.053 1.00 89.00 92 LYS A CA 1
ATOM 691 C C . LYS A 1 92 ? -0.806 0.929 14.801 1.00 89.00 92 LYS A C 1
ATOM 693 O O . LYS A 1 92 ? -0.456 -0.252 14.835 1.00 89.00 92 LYS A O 1
ATOM 698 N N . PRO A 1 93 ? -0.729 1.672 13.682 1.00 91.56 93 PRO A N 1
ATOM 699 C CA . PRO A 1 93 ? -0.054 1.186 12.482 1.00 91.56 93 PRO A CA 1
ATOM 700 C C . PRO A 1 93 ? 1.449 1.008 12.743 1.00 91.56 93 PRO A C 1
ATOM 702 O O . PRO A 1 93 ? 2.048 1.765 13.507 1.00 91.56 93 PRO A O 1
ATOM 705 N N . LEU A 1 94 ? 2.052 0.003 12.106 1.00 93.00 94 LEU A N 1
ATOM 706 C CA . LEU A 1 94 ? 3.493 -0.246 12.126 1.00 93.00 94 LEU A CA 1
ATOM 707 C C . LEU A 1 94 ? 4.008 -0.228 10.688 1.00 93.00 94 LEU A C 1
ATOM 709 O O . LEU A 1 94 ? 3.500 -0.962 9.845 1.00 93.00 94 LEU A O 1
ATOM 713 N N . ILE A 1 95 ? 5.025 0.591 10.437 1.00 93.31 95 ILE A N 1
ATOM 714 C CA . ILE A 1 95 ? 5.730 0.662 9.157 1.00 93.31 95 ILE A CA 1
ATOM 715 C C . ILE A 1 95 ? 7.169 0.228 9.414 1.00 93.31 95 ILE A C 1
ATOM 717 O O . ILE A 1 95 ? 7.824 0.744 10.320 1.00 93.31 95 ILE A O 1
ATOM 721 N N . ILE A 1 96 ? 7.648 -0.735 8.630 1.00 93.00 96 ILE A N 1
ATOM 722 C CA . ILE A 1 96 ? 9.021 -1.236 8.687 1.00 93.00 96 ILE A CA 1
ATOM 723 C C . ILE A 1 96 ? 9.663 -0.925 7.342 1.00 93.00 96 ILE A C 1
ATOM 725 O O . ILE A 1 96 ? 9.135 -1.310 6.304 1.00 93.00 96 ILE A O 1
ATOM 729 N N . SER A 1 97 ? 10.802 -0.239 7.374 1.00 88.69 97 SER A N 1
ATOM 730 C CA . SER A 1 97 ? 11.638 -0.009 6.201 1.00 88.69 97 SER A CA 1
ATOM 731 C C . SER A 1 97 ? 13.037 -0.537 6.477 1.00 88.69 97 SER A C 1
ATOM 733 O O . SER A 1 97 ? 13.538 -0.435 7.600 1.00 88.69 97 SER A O 1
ATOM 735 N N . ARG A 1 98 ? 13.649 -1.134 5.458 1.00 78.25 98 ARG A N 1
ATOM 736 C CA . ARG A 1 98 ? 15.025 -1.616 5.511 1.00 78.25 98 ARG A CA 1
ATOM 737 C C . ARG A 1 98 ? 15.926 -0.576 4.858 1.00 78.25 98 ARG A C 1
ATOM 739 O O . ARG A 1 98 ? 15.645 -0.148 3.746 1.00 78.25 98 ARG A O 1
ATOM 746 N N . ASP A 1 99 ? 17.012 -0.223 5.534 1.00 77.12 99 ASP A N 1
ATOM 747 C CA . ASP A 1 99 ? 18.136 0.496 4.931 1.00 77.12 99 ASP A CA 1
ATOM 748 C C . ASP A 1 99 ? 19.236 -0.522 4.603 1.00 77.12 99 ASP A C 1
ATOM 750 O O . ASP A 1 99 ? 19.548 -1.391 5.425 1.00 77.12 99 ASP A O 1
ATOM 754 N N . GLU A 1 100 ? 19.796 -0.449 3.399 1.00 60.91 100 GLU A N 1
ATOM 755 C CA . GLU A 1 100 ? 20.970 -1.225 3.008 1.00 60.91 100 GLU A CA 1
ATOM 756 C C . GLU A 1 100 ? 22.168 -0.279 2.964 1.00 60.91 100 GLU A C 1
ATOM 758 O O . GLU A 1 100 ? 22.507 0.302 1.937 1.00 60.91 100 GLU A O 1
ATOM 763 N N . ARG A 1 101 ? 22.804 -0.111 4.123 1.00 49.81 101 ARG A N 1
ATOM 764 C CA . ARG A 1 101 ? 24.149 0.452 4.221 1.00 49.81 101 ARG A CA 1
ATOM 765 C C . ARG A 1 101 ? 25.095 -0.661 4.642 1.00 49.81 101 ARG A C 1
ATOM 767 O O . ARG A 1 101 ? 24.948 -1.194 5.742 1.00 49.81 101 ARG A O 1
ATOM 774 N N . TRP A 1 102 ? 26.054 -0.970 3.778 1.00 47.88 102 TRP A N 1
ATOM 775 C CA . TRP A 1 102 ? 27.292 -1.661 4.128 1.00 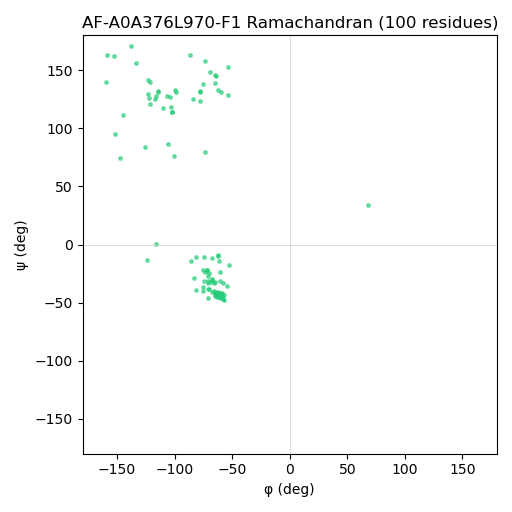47.88 102 TRP A CA 1
ATOM 776 C C . TRP A 1 102 ? 28.458 -0.728 3.828 1.00 47.88 102 TRP A C 1
ATOM 778 O O . TRP A 1 102 ? 28.447 -0.121 2.733 1.00 47.88 102 TRP A O 1
#

Solvent-accessible surface area (backbone atoms only — not comparable to full-atom values): 6717 Å² total; per-residue (Å²): 139,86,85,81,80,91,75,65,73,70,65,56,55,63,63,54,66,50,60,84,80,51,88,73,84,38,77,45,77,40,78,66,94,53,86,64,55,83,69,33,76,43,70,47,74,42,60,70,69,56,49,51,48,50,53,36,40,41,44,18,75,72,37,78,87,40,64,83,64,82,91,72,52,72,72,57,46,58,50,42,53,53,51,40,52,53,51,74,70,40,94,77,71,84,87,86,82,86,83,92,83,132

Foldseek 3Di:
DDDDDDPDCVVVVVVCVCVVPPPDAAEEEDQDDDPVCVRHPYYHHDPPVVVVLLVQCLVCVLPVVGDHHPDDDPVSVVVSVVVNVRVVPDPDDDDDDDDDDD

Mean predicted aligned error: 9.82 Å

Organism: Escherichia coli (NCBI:txid562)

Secondary structure (DSSP, 8-state):
--------THHHHHHHGGGGT-SS--EEEESS--TTGGG-SEEEE--HHHHHHHHHHHHHHH-TTSPP-----HHHHHHHHHHHHHHHT-SS----------

pLDDT: mean 80.62, std 20.75, range [34.94, 97.62]

Radius of gyration: 15.76 Å; Cα contacts (8 Å, |Δi|>4): 67; chains: 1; bounding box: 56×36×30 Å